Protein AF-A0A661LYA8-F1 (afdb_monomer_lite)

Sequence (69 aa):
MALEWMPRDDSYKDHLVHSDAHWGTDEDAPCVVFEKRPLKDPEGNVVEGLYVAWVRLNNPRQYNSYTTE

Foldseek 3Di:
DPPPVPDDPPDDDDPCPDDPVQEDDLVPPQHKYWDWAFDADPVGDGDPPDTDIDIDGRHVVVPSDDDPD

Secondary structure (DSSP, 8-state):
--STTSPP--S------S-STTEE-TTS-SEEEEEEEEEE-TTS-EEEEEEEEEEEEE-GGGTT-----

Radius of gyration: 18.86 Å; chains: 1; bounding box: 55×26×44 Å

pLDDT: mean 91.09, std 7.47, range [54.5, 97.69]

Structure (mmCIF, N/CA/C/O backbone):
data_AF-A0A661LYA8-F1
#
_entry.id   AF-A0A661LYA8-F1
#
loop_
_atom_site.group_PDB
_atom_site.id
_atom_site.type_symbol
_atom_site.label_atom_id
_atom_site.label_alt_id
_atom_site.label_comp_id
_atom_site.label_asym_id
_atom_site.label_entity_id
_atom_site.label_seq_id
_atom_site.pdbx_PDB_ins_code
_atom_site.Cartn_x
_atom_site.Cartn_y
_atom_site.Cartn_z
_atom_site.occupancy
_atom_site.B_iso_or_equiv
_atom_site.auth_seq_id
_atom_site.auth_comp_id
_atom_site.auth_asym_id
_atom_site.auth_atom_id
_atom_site.pdbx_PDB_model_num
ATOM 1 N N . MET A 1 1 ? -36.365 14.789 13.562 1.00 54.50 1 MET A N 1
ATOM 2 C CA . MET A 1 1 ? -36.340 14.514 12.112 1.00 54.50 1 MET A CA 1
ATOM 3 C C . MET A 1 1 ? -35.005 14.995 11.590 1.00 54.50 1 MET A C 1
ATOM 5 O O . MET A 1 1 ? -34.759 16.195 11.597 1.00 54.50 1 MET A O 1
ATOM 9 N N . ALA A 1 2 ? -34.094 14.069 11.311 1.00 77.31 2 ALA A N 1
ATOM 10 C CA . ALA A 1 2 ? -32.699 14.380 11.023 1.00 77.31 2 ALA A CA 1
ATOM 11 C C . ALA A 1 2 ? -32.434 14.168 9.531 1.00 77.31 2 ALA A C 1
ATOM 13 O O . ALA A 1 2 ? -32.374 13.026 9.110 1.00 77.31 2 ALA A O 1
ATOM 14 N N . LEU A 1 3 ? -32.294 15.254 8.758 1.00 86.38 3 LEU A N 1
ATOM 15 C CA . LEU A 1 3 ? -31.718 15.323 7.396 1.00 86.38 3 LEU A CA 1
ATOM 16 C C . LEU A 1 3 ? -32.056 14.180 6.404 1.00 86.38 3 LEU A C 1
ATOM 18 O O . LEU A 1 3 ? -31.304 13.961 5.463 1.00 86.38 3 LEU A O 1
ATOM 22 N N . GLU A 1 4 ? -33.183 13.481 6.557 1.00 82.56 4 GLU A N 1
ATOM 23 C CA . GLU A 1 4 ? -33.589 12.340 5.712 1.00 82.56 4 GLU A CA 1
ATOM 24 C C . GLU A 1 4 ? -33.732 12.716 4.228 1.00 82.56 4 GLU A C 1
ATOM 26 O O . GLU A 1 4 ? -33.589 11.868 3.356 1.00 82.56 4 GLU A O 1
ATOM 31 N N . TRP A 1 5 ? -33.978 13.996 3.938 1.00 88.69 5 TRP A N 1
ATOM 32 C CA . TRP A 1 5 ? -34.076 14.531 2.580 1.00 88.69 5 TRP A CA 1
ATOM 33 C C . TRP A 1 5 ? -32.717 14.698 1.883 1.00 88.69 5 TRP A C 1
ATOM 35 O O . TRP A 1 5 ? -32.679 14.851 0.664 1.00 88.69 5 TRP A O 1
ATOM 45 N N . MET A 1 6 ? -31.614 14.732 2.637 1.00 90.81 6 MET A N 1
ATOM 46 C CA . MET A 1 6 ? -30.291 15.029 2.101 1.00 90.81 6 MET A CA 1
ATOM 47 C C . MET A 1 6 ? -29.651 13.739 1.574 1.00 90.81 6 MET A C 1
ATOM 49 O O . MET A 1 6 ? -29.445 12.812 2.364 1.00 90.81 6 MET A O 1
ATOM 53 N N . PRO A 1 7 ? -29.306 13.662 0.274 1.00 87.06 7 PRO A N 1
ATOM 54 C CA . PRO A 1 7 ? -28.604 12.511 -0.276 1.00 87.06 7 PRO A CA 1
ATOM 55 C C . PRO A 1 7 ? -27.321 12.247 0.512 1.00 87.06 7 PRO A C 1
ATOM 57 O O . PRO A 1 7 ? -26.532 13.165 0.749 1.00 87.06 7 PRO A O 1
ATOM 60 N N . ARG A 1 8 ? -27.129 10.997 0.936 1.00 85.81 8 ARG A N 1
ATOM 61 C CA . ARG A 1 8 ? -25.891 10.567 1.580 1.00 85.81 8 ARG A CA 1
ATOM 62 C C . ARG A 1 8 ? -24.939 10.041 0.529 1.00 85.81 8 ARG A C 1
ATOM 64 O O . ARG A 1 8 ? -25.335 9.336 -0.391 1.00 85.81 8 ARG A O 1
ATOM 71 N N . ASP A 1 9 ? -23.687 10.415 0.698 1.00 85.19 9 ASP A N 1
ATOM 72 C CA . ASP A 1 9 ? -22.580 9.938 -0.110 1.00 85.19 9 ASP A CA 1
ATOM 73 C C . ASP A 1 9 ? -21.782 8.927 0.718 1.00 85.19 9 ASP A C 1
ATOM 75 O O . ASP A 1 9 ? -20.639 9.156 1.105 1.00 85.19 9 ASP A O 1
ATOM 79 N N . ASP A 1 10 ? -22.470 7.860 1.120 1.00 87.62 10 ASP A N 1
ATOM 80 C CA . ASP A 1 10 ? -21.981 6.804 2.011 1.00 87.62 10 ASP A CA 1
ATOM 81 C C . ASP A 1 10 ? -21.609 5.517 1.258 1.00 87.62 10 ASP A C 1
ATOM 83 O O . ASP A 1 10 ? -21.246 4.508 1.864 1.00 87.62 10 ASP A O 1
ATOM 87 N N . SER A 1 11 ? -21.656 5.559 -0.074 1.00 90.06 11 SER A N 1
ATOM 88 C CA . SER A 1 11 ? -21.200 4.471 -0.929 1.00 90.06 11 SER A CA 1
ATOM 89 C C . SER A 1 11 ? -19.680 4.447 -1.059 1.00 90.06 11 SER A C 1
ATOM 91 O O . SER A 1 11 ? -19.022 5.489 -1.072 1.00 90.06 11 SER A O 1
ATOM 93 N N . TYR A 1 12 ? -19.129 3.247 -1.249 1.00 87.81 12 TYR A N 1
ATOM 94 C CA . TYR A 1 12 ? -17.731 3.082 -1.623 1.00 87.81 12 TYR A CA 1
ATOM 95 C C . TYR A 1 12 ? -17.435 3.838 -2.921 1.00 87.81 12 TYR A C 1
ATOM 97 O O . TYR A 1 12 ? -18.104 3.636 -3.937 1.00 87.81 12 TYR A O 1
ATOM 105 N N . LYS A 1 13 ? -16.407 4.682 -2.882 1.00 88.69 13 LYS A N 1
ATOM 106 C CA . LYS A 1 13 ? -15.864 5.340 -4.063 1.00 88.69 13 LYS A CA 1
ATOM 107 C C . LYS A 1 13 ? -14.516 4.744 -4.381 1.00 88.69 13 LYS A C 1
ATOM 109 O O . LYS A 1 13 ? -13.615 4.753 -3.542 1.00 88.69 13 LYS A O 1
ATOM 114 N N . ASP A 1 14 ? -14.391 4.265 -5.607 1.00 86.75 14 ASP A N 1
ATOM 115 C CA . ASP A 1 14 ? -13.091 3.909 -6.132 1.00 86.75 14 ASP A CA 1
ATOM 116 C C . ASP A 1 14 ? -12.322 5.195 -6.466 1.00 86.75 14 ASP A C 1
ATOM 118 O O . ASP A 1 14 ? -12.751 6.008 -7.287 1.00 86.75 14 ASP A O 1
ATOM 122 N N . HIS A 1 15 ? -11.211 5.400 -5.763 1.00 84.81 15 HIS A N 1
ATOM 123 C CA . HIS A 1 15 ? -10.288 6.513 -5.973 1.00 84.81 15 HIS A CA 1
ATOM 124 C C . HIS A 1 15 ? -9.014 6.071 -6.704 1.00 84.81 15 HIS A C 1
ATOM 126 O O . HIS A 1 15 ? -8.033 6.815 -6.744 1.00 84.81 15 HIS A O 1
ATOM 132 N N . LEU A 1 16 ? -9.002 4.866 -7.275 1.00 83.56 16 LEU A N 1
ATOM 133 C CA . LEU A 1 16 ? -7.911 4.380 -8.097 1.00 83.56 16 LEU A CA 1
ATOM 134 C C . LEU A 1 16 ? -7.923 5.106 -9.452 1.00 83.56 16 LEU A C 1
ATOM 136 O O . LEU A 1 16 ? -8.683 4.784 -10.359 1.00 83.56 16 LEU A O 1
ATOM 140 N N . VAL A 1 17 ? -7.071 6.124 -9.582 1.00 82.44 17 VAL A N 1
ATOM 141 C CA . VAL A 1 17 ? -6.938 6.922 -10.818 1.00 82.44 17 VAL A CA 1
ATOM 142 C C . VAL A 1 17 ? -5.950 6.287 -11.814 1.00 82.44 17 VAL A C 1
ATOM 144 O O . VAL A 1 17 ? -5.954 6.627 -12.995 1.00 82.44 17 VAL A O 1
ATOM 147 N N . HIS A 1 18 ? -5.108 5.354 -11.359 1.00 76.50 18 HIS A N 1
ATOM 148 C CA . HIS A 1 18 ? -4.017 4.753 -12.136 1.00 76.50 18 HIS A CA 1
ATOM 149 C C . HIS A 1 18 ? -4.156 3.229 -12.253 1.00 76.50 18 HIS A C 1
ATOM 151 O O . HIS A 1 18 ? -4.891 2.607 -11.494 1.00 76.50 18 HIS A O 1
ATOM 157 N N . SER A 1 19 ? -3.435 2.620 -13.197 1.00 82.81 19 SER A N 1
ATOM 158 C CA . SER A 1 19 ? -3.400 1.162 -13.355 1.00 82.81 19 SER A CA 1
ATOM 159 C C . SER A 1 19 ? -2.726 0.463 -12.174 1.00 82.81 19 SER A C 1
ATOM 161 O O . SER A 1 19 ? -1.908 1.045 -11.462 1.00 82.81 19 SER A O 1
ATOM 163 N N . ASP A 1 20 ? -2.990 -0.830 -12.038 1.00 85.88 20 ASP A N 1
ATOM 164 C CA . ASP A 1 20 ? -2.392 -1.718 -11.044 1.00 85.88 20 ASP A CA 1
ATOM 165 C C . ASP A 1 20 ? -0.968 -2.200 -11.388 1.00 85.88 20 ASP A C 1
ATOM 167 O O . ASP A 1 20 ? -0.342 -2.889 -10.588 1.00 85.88 20 ASP A O 1
ATOM 171 N N . ALA A 1 21 ? -0.428 -1.777 -12.533 1.00 86.94 21 ALA A N 1
ATOM 172 C CA . ALA A 1 21 ? 0.846 -2.226 -13.103 1.00 86.94 21 ALA A CA 1
ATOM 173 C C . ALA A 1 21 ? 2.088 -2.086 -12.198 1.00 86.94 21 ALA A C 1
ATOM 175 O O . ALA A 1 21 ? 3.111 -2.705 -12.476 1.00 86.94 21 ALA A O 1
ATOM 176 N N . HIS A 1 22 ? 2.032 -1.263 -11.149 1.00 88.56 22 HIS A N 1
ATOM 177 C CA . HIS A 1 22 ? 3.160 -1.038 -10.239 1.00 88.56 22 HIS A CA 1
ATOM 178 C C . HIS A 1 22 ? 3.042 -1.799 -8.916 1.00 88.56 22 HIS A C 1
ATOM 180 O O . HIS A 1 22 ? 3.963 -1.725 -8.105 1.00 88.56 22 HIS A O 1
ATOM 186 N N . TRP A 1 23 ? 1.943 -2.515 -8.675 1.00 92.25 23 TRP A N 1
ATOM 187 C CA . TRP A 1 23 ? 1.783 -3.336 -7.477 1.00 92.25 23 TRP A CA 1
ATOM 188 C C . TRP A 1 23 ? 2.395 -4.720 -7.685 1.00 92.25 23 TRP A C 1
ATOM 190 O O . TRP A 1 23 ? 2.234 -5.320 -8.744 1.00 92.25 23 TRP A O 1
ATOM 200 N N . GLY A 1 24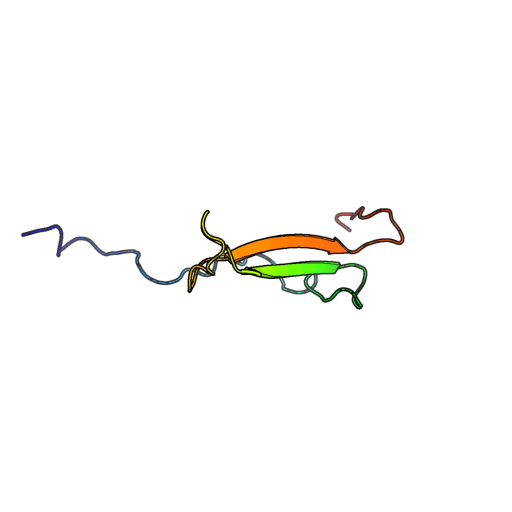 ? 3.066 -5.248 -6.663 1.00 94.00 24 GLY A N 1
ATOM 201 C CA . GLY A 1 24 ? 3.633 -6.594 -6.709 1.00 94.00 24 GLY A CA 1
ATOM 202 C C . GLY A 1 24 ? 4.026 -7.130 -5.336 1.00 94.00 24 GLY A C 1
ATOM 203 O O . GLY A 1 24 ? 3.748 -6.521 -4.299 1.00 94.00 24 GLY A O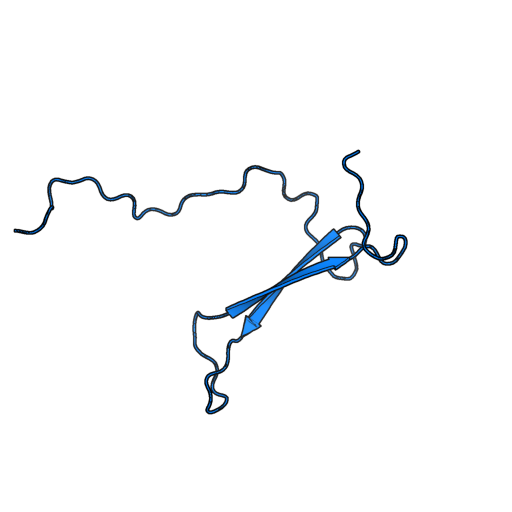 1
ATOM 204 N N . THR A 1 25 ? 4.666 -8.292 -5.338 1.00 94.88 25 THR A N 1
ATOM 205 C CA . THR A 1 25 ? 5.256 -8.939 -4.163 1.00 94.88 25 THR A CA 1
ATOM 206 C C . THR A 1 25 ? 6.748 -8.622 -4.048 1.00 94.88 25 THR A C 1
ATOM 208 O O . THR A 1 25 ? 7.333 -7.956 -4.905 1.00 94.88 25 THR A O 1
ATOM 211 N N . ASP A 1 26 ? 7.392 -9.106 -2.984 1.00 93.56 26 ASP A N 1
ATOM 212 C CA . ASP A 1 26 ? 8.840 -8.955 -2.803 1.00 93.56 26 ASP A CA 1
ATOM 213 C C . ASP A 1 26 ? 9.653 -9.562 -3.972 1.00 93.56 26 ASP A C 1
ATOM 215 O O . ASP A 1 26 ? 10.764 -9.103 -4.242 1.00 93.56 26 ASP A O 1
ATOM 219 N N . GLU A 1 27 ? 9.088 -10.532 -4.702 1.00 94.38 27 GLU A N 1
ATOM 220 C CA . GLU A 1 27 ? 9.719 -11.200 -5.851 1.00 94.38 27 GLU A CA 1
ATOM 221 C C . GLU A 1 27 ? 9.599 -10.396 -7.160 1.00 94.38 27 GLU A C 1
ATOM 223 O O . GLU A 1 27 ? 10.406 -10.578 -8.072 1.00 94.38 27 GLU A O 1
ATOM 228 N N . ASP A 1 28 ? 8.657 -9.451 -7.236 1.00 94.00 28 ASP A N 1
ATOM 229 C CA . ASP A 1 28 ? 8.277 -8.737 -8.465 1.00 94.00 28 ASP A CA 1
ATOM 230 C C . ASP A 1 28 ? 9.047 -7.419 -8.670 1.00 94.00 28 ASP A C 1
ATOM 232 O O . ASP A 1 28 ? 8.535 -6.466 -9.257 1.00 94.00 28 ASP A O 1
ATOM 236 N N . ALA A 1 29 ? 10.278 -7.317 -8.165 1.00 93.44 29 ALA A N 1
ATOM 237 C CA . ALA A 1 29 ? 11.070 -6.098 -8.318 1.00 93.44 29 ALA A CA 1
ATOM 238 C C . ALA A 1 29 ? 11.336 -5.782 -9.814 1.00 93.44 29 ALA A C 1
ATOM 240 O O . ALA A 1 29 ? 11.879 -6.639 -10.522 1.00 93.44 29 ALA A O 1
ATOM 241 N N . PRO A 1 30 ? 11.078 -4.550 -10.309 1.00 94.31 30 PRO A N 1
ATOM 242 C CA . PRO A 1 30 ? 10.711 -3.348 -9.560 1.00 94.31 30 PRO A CA 1
ATOM 243 C C . PRO A 1 30 ? 9.196 -3.174 -9.355 1.00 94.31 30 PRO A C 1
ATOM 245 O O . PRO A 1 30 ? 8.441 -3.093 -10.321 1.00 94.31 30 PRO A O 1
ATOM 248 N N . CYS A 1 31 ? 8.759 -3.017 -8.103 1.00 94.75 31 CYS A N 1
ATOM 249 C CA . CYS A 1 31 ? 7.353 -2.761 -7.774 1.00 94.75 31 CYS A CA 1
ATOM 250 C C . CYS A 1 31 ? 7.160 -1.966 -6.465 1.00 94.75 31 CYS A C 1
ATOM 252 O O . CYS A 1 31 ? 8.107 -1.632 -5.740 1.00 94.75 31 CYS A O 1
ATOM 254 N N . VAL A 1 32 ? 5.904 -1.666 -6.144 1.00 94.38 32 VAL A N 1
ATOM 255 C CA . VAL A 1 32 ? 5.450 -1.238 -4.821 1.00 94.38 32 VAL A CA 1
ATOM 256 C C . VAL A 1 32 ? 4.771 -2.421 -4.139 1.00 94.38 32 VAL A C 1
ATOM 258 O O . VAL A 1 32 ? 3.816 -2.994 -4.663 1.00 94.38 32 VAL A O 1
ATOM 261 N N . VAL A 1 33 ? 5.243 -2.757 -2.942 1.00 96.19 33 VAL A N 1
ATOM 262 C CA . VAL A 1 33 ? 4.672 -3.824 -2.117 1.00 96.19 33 VAL A CA 1
ATOM 263 C C . VAL A 1 33 ? 3.740 -3.199 -1.087 1.00 96.19 33 VAL A C 1
ATOM 265 O O . VAL A 1 33 ? 4.134 -2.289 -0.348 1.00 96.19 33 VAL A O 1
ATOM 268 N N . PHE A 1 34 ? 2.503 -3.691 -1.043 1.00 95.56 34 PHE A N 1
ATOM 269 C CA . PHE A 1 34 ? 1.492 -3.292 -0.070 1.00 95.56 34 PHE A CA 1
ATOM 270 C C . PHE A 1 34 ? 1.177 -4.450 0.880 1.00 95.56 34 PHE A C 1
ATOM 272 O O . PHE A 1 34 ? 0.747 -5.520 0.456 1.00 95.56 34 PHE A O 1
ATOM 279 N N . GLU A 1 35 ? 1.331 -4.215 2.179 1.00 96.31 35 GLU A N 1
ATOM 280 C CA . GLU A 1 35 ? 1.017 -5.183 3.228 1.00 96.31 35 GLU A CA 1
ATOM 281 C C . GLU A 1 35 ? 0.045 -4.570 4.246 1.00 96.31 35 GLU A C 1
ATOM 283 O O . GLU A 1 35 ? 0.177 -3.411 4.649 1.00 96.31 35 GLU A O 1
ATOM 288 N N . LYS A 1 36 ? -0.908 -5.371 4.732 1.00 96.06 36 LYS A N 1
ATOM 289 C CA . LYS A 1 36 ? -1.747 -5.019 5.886 1.00 96.06 36 LYS A CA 1
ATOM 290 C C . LYS A 1 36 ? -1.247 -5.767 7.110 1.00 96.06 36 LYS A C 1
ATOM 292 O O . LYS A 1 36 ? -1.391 -6.984 7.190 1.00 96.06 36 LYS A O 1
ATOM 297 N N . ARG A 1 37 ? -0.688 -5.045 8.080 1.00 95.75 37 ARG A N 1
ATOM 298 C CA . ARG A 1 37 ? -0.244 -5.639 9.347 1.00 95.75 37 ARG A CA 1
ATOM 299 C C . ARG A 1 37 ? -1.299 -5.441 10.432 1.00 95.75 37 ARG A C 1
ATOM 301 O O . ARG A 1 37 ? -1.870 -4.354 10.500 1.00 95.75 37 ARG A O 1
ATOM 308 N N . PRO A 1 38 ? -1.579 -6.454 11.271 1.00 96.81 38 PRO A N 1
ATOM 309 C CA . PRO A 1 38 ? -2.564 -6.322 12.340 1.00 96.81 38 PRO A CA 1
ATOM 310 C C . PRO A 1 38 ? -2.138 -5.223 13.319 1.00 96.81 38 PRO A C 1
ATOM 312 O O . PRO A 1 38 ? -0.990 -5.219 13.776 1.00 96.81 38 PRO A O 1
ATOM 315 N N . LEU A 1 39 ? -3.046 -4.296 13.637 1.00 96.88 39 LEU A N 1
ATOM 316 C CA . LEU A 1 39 ? -2.796 -3.310 14.684 1.00 96.88 39 LEU A CA 1
ATOM 317 C C . LEU A 1 39 ? -3.019 -3.957 16.052 1.00 96.88 39 LEU A C 1
ATOM 319 O O . LEU A 1 39 ? -3.993 -4.685 16.246 1.00 96.88 39 LEU A O 1
ATOM 323 N N . LYS A 1 40 ? -2.122 -3.666 16.996 1.00 96.69 40 LYS A N 1
ATOM 324 C CA . LYS A 1 40 ? -2.252 -4.091 18.388 1.00 96.69 40 LYS A CA 1
ATOM 325 C C . LYS A 1 40 ? -2.599 -2.916 19.295 1.00 96.69 40 LYS A C 1
ATOM 327 O O . LYS A 1 40 ? -2.111 -1.808 19.070 1.00 96.69 40 LYS A O 1
ATOM 332 N N . ASP A 1 41 ? -3.422 -3.172 20.302 1.00 95.50 41 ASP A N 1
ATOM 333 C CA . ASP A 1 41 ? -3.680 -2.238 21.397 1.00 95.50 41 ASP A CA 1
ATOM 334 C C . ASP A 1 41 ? -2.471 -2.164 22.369 1.00 95.50 41 ASP A C 1
ATOM 336 O O . ASP A 1 41 ? -1.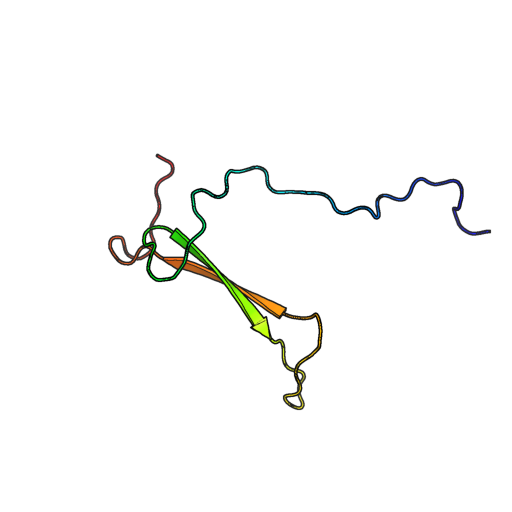491 -2.901 22.202 1.00 95.50 41 ASP A O 1
ATOM 340 N N . PRO A 1 42 ? -2.493 -1.278 23.384 1.00 96.88 42 PRO A N 1
ATOM 341 C CA . PRO A 1 42 ? -1.424 -1.198 24.384 1.00 96.88 42 PRO A CA 1
ATOM 342 C C . PRO A 1 42 ? -1.212 -2.473 25.216 1.00 96.88 42 PRO A C 1
ATOM 344 O O . PRO A 1 42 ? -0.149 -2.632 25.812 1.00 96.88 42 PRO A O 1
ATOM 347 N N . GLU A 1 43 ? -2.196 -3.371 25.267 1.00 96.06 43 GLU A N 1
ATOM 348 C CA . GLU A 1 43 ? -2.126 -4.658 25.971 1.00 96.06 43 GLU A CA 1
ATOM 349 C C . GLU A 1 43 ? -1.569 -5.779 25.070 1.00 96.06 43 GLU A C 1
ATOM 351 O O . GLU A 1 43 ? -1.215 -6.857 25.548 1.00 96.06 43 GLU A O 1
ATOM 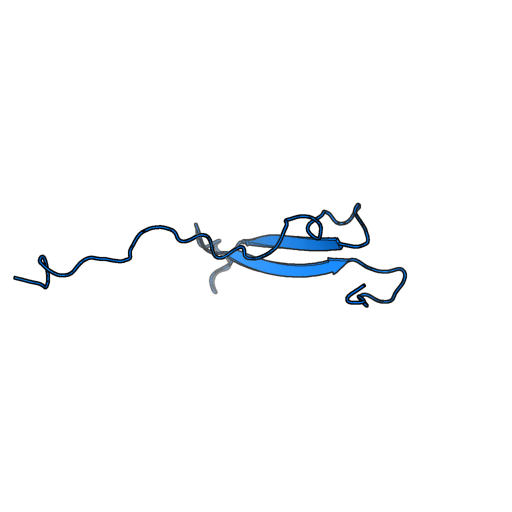356 N N . GLY A 1 44 ? -1.422 -5.512 23.769 1.00 95.62 44 GLY A N 1
ATOM 357 C CA . GLY A 1 44 ? -0.882 -6.422 22.767 1.00 95.62 44 GLY A CA 1
ATOM 358 C C . GLY A 1 44 ? -1.933 -7.227 21.996 1.00 95.62 44 GLY A C 1
ATOM 359 O O . GLY A 1 44 ? -1.544 -8.050 21.157 1.00 95.62 44 GLY A O 1
ATOM 360 N N . ASN A 1 45 ? -3.228 -6.997 22.227 1.00 97.19 45 ASN A N 1
ATOM 361 C CA . ASN A 1 45 ? -4.308 -7.692 21.523 1.00 97.19 45 ASN A CA 1
ATOM 362 C C . ASN A 1 45 ? -4.500 -7.113 20.122 1.00 97.19 45 ASN A C 1
ATOM 364 O O . ASN A 1 45 ? -4.372 -5.908 19.914 1.00 97.19 45 ASN A O 1
ATOM 368 N N . VAL A 1 46 ? -4.831 -7.966 19.151 1.00 97.69 46 VAL A N 1
ATOM 369 C CA . VAL A 1 46 ? -5.137 -7.521 17.786 1.00 97.69 46 VAL A CA 1
ATOM 370 C C . VAL A 1 46 ? -6.507 -6.852 17.755 1.00 97.69 46 VAL A C 1
ATOM 372 O O . VAL A 1 46 ? -7.493 -7.438 18.194 1.00 97.69 46 VAL A O 1
ATOM 375 N N . VAL A 1 47 ? -6.572 -5.652 17.182 1.00 97.00 47 VAL A N 1
ATOM 376 C CA . VAL A 1 47 ? -7.830 -4.942 16.950 1.00 97.00 47 VAL A CA 1
ATOM 377 C C . VAL A 1 47 ? -8.418 -5.403 15.616 1.00 97.00 47 VAL A C 1
ATOM 379 O O . VAL A 1 47 ? -7.856 -5.140 14.552 1.00 97.00 47 VAL A O 1
ATOM 382 N N . GLU A 1 48 ? -9.542 -6.119 15.666 1.00 96.00 48 GLU A N 1
ATOM 383 C CA . GLU A 1 48 ? -10.201 -6.656 14.472 1.00 96.00 48 GLU A CA 1
ATOM 384 C C . GLU A 1 48 ? -10.624 -5.537 13.509 1.00 96.00 48 GLU A C 1
ATOM 386 O O . GLU A 1 48 ? -11.131 -4.491 13.912 1.00 96.00 48 GLU A O 1
ATOM 391 N N . GLY A 1 49 ? -10.381 -5.747 12.214 1.00 94.25 49 GLY A N 1
ATOM 392 C CA . GLY A 1 49 ? -10.707 -4.777 11.167 1.00 94.25 49 GLY A CA 1
ATOM 393 C C . GLY A 1 49 ? -9.761 -3.574 11.079 1.00 94.25 49 GLY A C 1
ATOM 394 O O . GLY A 1 49 ? -9.868 -2.811 10.118 1.00 94.25 49 GLY A O 1
ATOM 395 N N . LEU A 1 50 ? -8.811 -3.416 12.011 1.00 96.06 50 LEU A N 1
ATOM 396 C CA . LEU A 1 50 ? -7.863 -2.304 12.024 1.00 96.06 50 LEU A CA 1
ATOM 397 C C . LEU A 1 50 ? -6.437 -2.770 11.700 1.00 96.06 50 LEU A C 1
ATOM 399 O O . LEU A 1 50 ? -5.876 -3.669 12.329 1.00 96.06 50 LEU A O 1
ATOM 403 N N . TYR A 1 51 ? -5.831 -2.123 10.704 1.00 97.06 51 TYR A N 1
ATOM 404 C CA . TYR A 1 51 ? -4.536 -2.516 10.156 1.00 97.06 51 TYR A CA 1
ATOM 405 C C . TYR A 1 51 ? -3.598 -1.323 10.015 1.00 97.06 51 TYR A C 1
ATOM 407 O O . TYR A 1 51 ? -4.022 -0.210 9.706 1.00 97.06 51 TYR A O 1
ATOM 415 N N . VAL A 1 52 ? -2.302 -1.588 10.156 1.00 96.81 52 VAL A N 1
ATOM 416 C CA . VAL A 1 52 ? -1.242 -0.681 9.721 1.00 96.81 52 VAL A CA 1
ATOM 417 C C . VAL A 1 52 ? -0.911 -1.020 8.273 1.00 96.81 52 VAL A C 1
ATOM 419 O O . VAL A 1 52 ? -0.435 -2.120 7.982 1.00 96.81 52 VAL A O 1
ATOM 422 N N . ALA A 1 53 ? -1.172 -0.082 7.368 1.00 96.44 53 ALA A N 1
ATOM 423 C CA . ALA A 1 53 ? -0.768 -0.196 5.974 1.00 96.44 53 ALA A CA 1
ATOM 424 C C . ALA A 1 53 ? 0.744 0.020 5.851 1.00 96.44 53 ALA A C 1
ATOM 426 O O . ALA A 1 53 ? 1.271 1.044 6.283 1.00 96.44 53 ALA A O 1
ATOM 427 N N . TRP A 1 54 ? 1.437 -0.952 5.270 1.00 96.75 54 TRP A N 1
ATOM 428 C CA . TRP A 1 54 ? 2.858 -0.879 4.960 1.00 96.75 54 TRP A CA 1
ATOM 429 C C . TRP A 1 54 ? 3.002 -0.775 3.450 1.00 96.75 54 TRP A C 1
ATOM 431 O O . TRP A 1 54 ? 2.600 -1.679 2.724 1.00 96.75 54 TRP A O 1
ATOM 441 N N . VAL A 1 55 ? 3.558 0.345 2.995 1.00 95.31 55 VAL A N 1
ATOM 442 C CA . VAL A 1 55 ? 3.824 0.613 1.581 1.00 95.31 55 VAL A CA 1
ATOM 443 C C . VAL A 1 55 ? 5.328 0.722 1.422 1.00 95.31 55 VAL A C 1
ATOM 445 O O . VAL A 1 55 ? 5.960 1.584 2.034 1.00 95.31 55 VAL A O 1
ATOM 448 N N . ARG A 1 56 ? 5.914 -0.181 0.641 1.00 95.25 56 ARG A N 1
ATOM 449 C CA . ARG A 1 56 ? 7.362 -0.283 0.470 1.00 95.25 56 ARG A CA 1
ATOM 450 C C . ARG A 1 56 ? 7.717 -0.184 -1.001 1.00 95.25 56 ARG A C 1
ATOM 452 O O . ARG A 1 56 ? 7.124 -0.854 -1.838 1.00 95.25 56 ARG A O 1
ATOM 459 N N . LEU A 1 57 ? 8.732 0.617 -1.296 1.00 95.81 57 LEU A N 1
ATOM 460 C CA . LEU A 1 57 ? 9.366 0.627 -2.607 1.00 95.81 57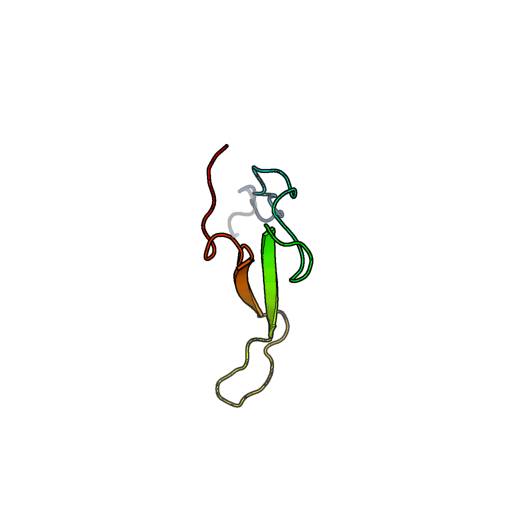 LEU A CA 1
ATOM 461 C C . LEU A 1 57 ? 1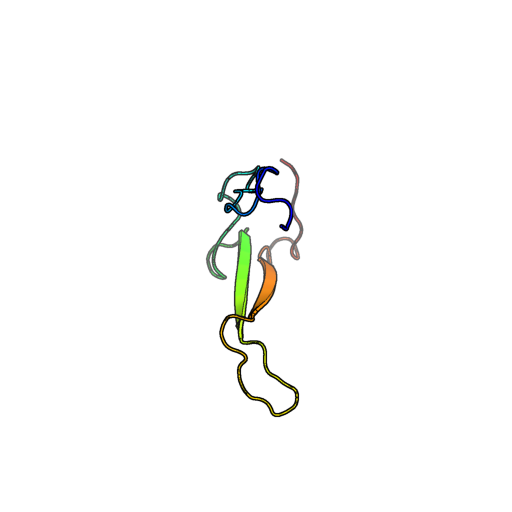0.290 -0.593 -2.712 1.00 95.81 57 LEU A C 1
ATOM 463 O O . LEU A 1 57 ? 11.150 -0.780 -1.850 1.00 95.81 57 LEU A O 1
ATOM 467 N N . ASN A 1 58 ? 10.100 -1.412 -3.745 1.00 96.25 58 ASN A N 1
ATOM 468 C CA . ASN A 1 58 ? 10.882 -2.615 -4.018 1.00 96.25 58 ASN A CA 1
ATOM 469 C C . ASN A 1 58 ? 11.653 -2.463 -5.336 1.00 96.25 58 ASN A C 1
ATOM 471 O O . ASN A 1 58 ? 11.318 -3.085 -6.338 1.00 96.25 58 ASN A O 1
ATOM 475 N N . ASN A 1 59 ? 12.681 -1.607 -5.345 1.00 96.06 59 ASN A N 1
ATOM 476 C CA . ASN A 1 59 ? 13.622 -1.492 -6.466 1.00 96.06 59 ASN A CA 1
ATOM 477 C C . ASN A 1 59 ? 15.077 -1.521 -5.961 1.00 96.06 59 ASN A C 1
ATOM 479 O O . ASN A 1 59 ? 15.793 -0.516 -6.031 1.00 96.06 59 ASN A O 1
ATOM 483 N N . PRO A 1 60 ? 15.551 -2.669 -5.442 1.00 95.62 60 PRO A N 1
ATOM 484 C CA . PRO A 1 60 ? 16.876 -2.775 -4.832 1.00 95.62 60 PRO A CA 1
ATOM 485 C C . PRO A 1 60 ? 18.015 -2.450 -5.808 1.00 95.62 60 PRO A C 1
ATOM 487 O O . PRO A 1 60 ? 19.038 -1.907 -5.399 1.00 95.62 60 PRO A O 1
ATOM 490 N N . ARG A 1 61 ? 17.831 -2.713 -7.110 1.00 95.25 61 ARG A N 1
ATOM 491 C CA . ARG A 1 61 ? 18.834 -2.436 -8.154 1.00 95.25 61 ARG A CA 1
ATOM 492 C C . ARG A 1 61 ? 19.112 -0.946 -8.349 1.00 95.25 61 ARG A C 1
ATOM 494 O O . ARG A 1 61 ? 20.175 -0.603 -8.856 1.00 95.25 61 ARG A O 1
ATOM 501 N N . GLN A 1 62 ? 18.175 -0.082 -7.968 1.00 94.56 62 GLN A N 1
ATOM 502 C CA . GLN A 1 62 ? 18.310 1.372 -8.055 1.00 94.56 62 GLN A CA 1
ATOM 503 C C . GLN A 1 62 ? 18.114 2.045 -6.692 1.00 94.56 62 GLN A C 1
ATOM 505 O O . GLN A 1 62 ? 17.670 3.191 -6.622 1.00 94.56 62 GLN A O 1
ATOM 510 N N . TYR A 1 63 ? 18.414 1.338 -5.597 1.00 94.50 63 TYR A N 1
ATOM 511 C CA . TYR A 1 63 ? 18.286 1.865 -4.233 1.00 94.50 63 TYR A CA 1
ATOM 512 C C . TYR A 1 63 ? 16.894 2.462 -3.944 1.00 94.50 63 TYR A C 1
ATOM 514 O O . TYR A 1 63 ? 16.776 3.493 -3.289 1.00 94.50 63 TYR A O 1
ATOM 522 N N . ASN A 1 64 ? 15.841 1.810 -4.451 1.00 94.81 64 ASN A N 1
ATOM 523 C CA . ASN A 1 64 ? 14.433 2.213 -4.364 1.00 94.81 64 ASN A CA 1
ATOM 524 C C . ASN A 1 64 ? 14.051 3.499 -5.120 1.00 94.81 64 ASN A C 1
ATOM 526 O O . ASN A 1 64 ? 13.014 4.094 -4.835 1.00 94.81 64 ASN A O 1
ATOM 530 N N . SER A 1 65 ? 14.849 3.902 -6.108 1.00 93.31 65 SER A N 1
ATOM 531 C CA . SER A 1 65 ? 14.525 5.015 -7.011 1.00 93.31 65 SER A CA 1
ATOM 532 C C . SER A 1 65 ? 13.543 4.593 -8.110 1.00 93.31 65 SER A C 1
ATOM 534 O O . SER A 1 65 ? 13.530 3.433 -8.515 1.00 93.31 65 SER A O 1
ATOM 536 N N . TYR A 1 66 ? 12.748 5.541 -8.614 1.00 90.12 66 TYR A N 1
ATOM 537 C CA . TYR A 1 66 ? 11.840 5.361 -9.751 1.00 90.12 66 TYR A CA 1
ATOM 538 C C . TYR A 1 66 ? 11.880 6.593 -10.655 1.00 90.12 66 TYR A C 1
ATOM 540 O O . TYR A 1 66 ? 12.019 7.720 -10.175 1.00 90.12 66 TYR A O 1
ATOM 548 N N . THR A 1 67 ? 11.756 6.371 -11.960 1.00 88.56 67 THR A N 1
ATOM 549 C CA . THR A 1 67 ? 11.597 7.422 -12.971 1.00 88.56 67 THR A CA 1
ATOM 550 C C . THR A 1 67 ? 10.143 7.493 -13.419 1.00 88.56 67 THR A C 1
ATOM 552 O O . THR A 1 67 ? 9.370 6.570 -13.187 1.00 88.56 67 THR A O 1
ATOM 555 N N . THR A 1 68 ? 9.762 8.603 -14.043 1.00 83.12 68 THR A N 1
ATOM 556 C CA . THR A 1 68 ? 8.405 8.814 -14.575 1.00 83.12 68 THR A CA 1
ATOM 557 C C . THR A 1 68 ? 8.229 8.325 -16.015 1.00 83.12 68 THR A C 1
ATOM 559 O O . THR A 1 68 ? 7.151 8.513 -16.572 1.00 83.12 68 THR A O 1
ATOM 562 N N . GLU A 1 69 ? 9.295 7.802 -16.628 1.00 66.12 69 GLU A N 1
ATOM 563 C CA . GLU A 1 69 ? 9.279 7.200 -17.971 1.00 66.12 69 GLU A CA 1
ATOM 564 C C . GLU A 1 69 ? 8.723 5.776 -17.968 1.00 66.12 69 GLU A C 1
ATOM 566 O O . GLU A 1 69 ? 8.982 5.052 -16.977 1.00 66.12 69 GLU A O 1
#

=== Feature glossary ===
The record interleaves many kinds of information about one protein. Here is each kind framed as the question it answers.

Q: What does the local fold look like, residue by residue?
A: A 3Di character summarizes, for each residue, the relative orientation of the Cα frame of its nearest spatial neighbor. Because it encodes fold topology rather than chemistry, 3Di alignments detect remote structural similarity that sequence alignment misses.

Q: Which residues are in helices, strands, or loops?
A: Secondary structure is the local, repeating backbone conformation. DSSP classifies it into eight states by reading the hydrogen-bond network: three helix types (H, G, I), two β types (E, B), two non-regular types (T, S), and unstructured coil (-).

Q: How big and how compact is the whole molecule?
A: Three whole-structure scalars: the radius of gyration (RMS distance of Cα from centroid, in Å), the count of Cα–Cα contacts (pairs closer than 8 Å and separated by more than four residues in sequence — i.e. tertiary, not local, contacts), and the bounding-box dimensions. Together they distinguish compact globular folds from extended fibres or disordered chains.

Q: How confident is the AlphaFold model at each residue?
A: For AlphaFold models, the B-factor field carries pLDDT — the model's own estimate of local accuracy on a 0–100 scale. Regions with pLDDT<50 should be treated as essentially unmodeled; they often correspond to intrinsically disordered segments.

Q: What family and function is it annotated with?
A: Functional annotations link the protein to curated databases. InterPro entries identify conserved domains and families by matching the sequence against member-database signatures (Pfam, PROSITE, CDD, …). Gene Ontology (GO) terms describe molecular function, biological process, and cellular component in a controlled vocabulary. CATH places the structure in a hierarchical fold classification (Class/Architecture/Topology/Homologous-superfamily). The organism is the source species.

Q: What known structures does this most resemble?
A: Nearest PDB neighbors are the top structural matches found by Foldseek when searching this structure against the entire Protein Data Bank. Each hit reports a TM-score (0 to 1; >0.5 almost always implies the same fold) and an E-value. These are *structural* homologs — they may share no detectable sequence similarity.

Q: Which residues are buried vs exposed?
A: Solvent-accessible surface area (SASA) is the area in Å² traced out by the centre of a 1.4 Å probe sphere (a water molecule) rolled over the protein's van der Waals surface (Shrake–Rupley / Lee–Richards construction). Buried residues have near-zero SASA; fully exposed residues can exceed 200 Å². The total SASA scales roughly with the number of surface residues.

Q: What are the backbone torsion angles?
A: φ (phi) and ψ (psi) are the two rotatable backbone dihedrals per residue: φ is the C(i-1)–N–Cα–C torsion, ψ is the N–Cα–C–N(i+1) torsion, both in degrees on (−180°, 180°]. α-helical residues cluster near (−60°, −45°); β-strand residues near (−120°, +130°). A Ramachandran plot is simply a scatter of (φ, ψ) for every residue.

Q: Are the domains correctly placed relative to each other?
A: Predicted aligned error is AlphaFold's pairwise confidence. Unlike pLDDT (per-residue), PAE is per-residue-pair and captures whether two parts of the structure are correctly placed relative to each other. Units are ångströms of expected positional error.

Q: What if only a Cα trace is available?
A: P-SEA three-state annotation labels each residue as helix, strand, or coil based purely on the geometry of the Cα trace. It serves as a fallback when the full backbone (and thus DSSP) is unavailable.

Q: What is the amino-acid chain?
A: This is the polypeptide sequence — one letter per residue, N-terminus first. Length ranges from a few dozen residues for small domains to over a thousand for large multi-domain proteins.

Q: What do the rendered images show?
A: The six renders are orthographic views along the three Cartesian axes in both directions. Representation (cartoon, sticks, or surface) and color scheme (sequence-rainbow or by-chain) vary across proteins so the training set covers all the common visualization conventions.

Q: What do the diagnostic plots show?
A: Plot images: a contact map (which residues are close in 3D, as an N×N binary image), a Ramachandran scatter (backbone torsion angles, revealing secondary-structure composition at a glance), and — for AlphaFold structures — a PAE heatmap (pairwise prediction confidence).

Q: How mobile is each atom in the crystal?
A: B-factor (Debye–Waller factor) reflects atomic displacement in the crystal lattice. It is an experimental observable (units Å²), not a prediction; low values mean the atom is pinned down, high values mean it moves or is heterogeneous across the crystal.

Q: Where is each backbone atom in 3D?
A: The mmCIF table is the protein's shape written out atom by atom. For each backbone N, Cα, C, and carbonyl O, it records an (x, y, z) coordinate triple in Å plus the residue type, chain letter, and residue number.